Protein AF-A0A699GTT7-F1 (afdb_monomer_lite)

InterPro domains:
  IPR039865 Serine/threonine-protein phosphatase 2A regulatory subunit B'' subunit gamma [PTHR12085] (11-66)

Secondary structure (DSSP, 8-state):
-GGGGGGTSTT--HHHHHHHHHHHH--SBTTB--HHHHHHSS-HHHHHHHHSSSHHHHHHHSHHHHHHTTS-----

Radius of gyration: 17.94 Å; chains: 1; bounding box: 35×40×44 Å

Sequence (76 aa):
MTILMGKFVRNLREKDVRDEIWDMVKPADPLRITLLDLLSCKQGGTVASMLIDVCGFWAHDNRENLLQEEEEPEEE

pLDDT: mean 71.12, std 18.74, range [39.56, 95.81]

Foldseek 3Di:
DVVVVVVVPPDDDPVNLVVVLCVQQVDPDPVDGDPVSLVVSVCVVVNCVSVVDDVVVVCVVCVVVVVVVVPDDDDD

Organism: Tanacetum cinerariifolium (NCBI:txid118510)

Structure (mmCIF, N/CA/C/O backbone):
data_AF-A0A699GTT7-F1
#
_entry.id   AF-A0A699GTT7-F1
#
loop_
_atom_site.group_PDB
_atom_site.id
_atom_site.type_symbol
_atom_site.label_atom_id
_atom_site.label_alt_id
_atom_site.label_comp_id
_atom_site.label_asym_id
_atom_site.label_entity_id
_atom_site.label_seq_id
_atom_site.pdbx_PDB_ins_code
_atom_site.Cartn_x
_atom_site.Cartn_y
_atom_site.Cartn_z
_atom_site.occupancy
_atom_site.B_iso_or_equiv
_atom_site.auth_seq_id
_atom_site.auth_comp_id
_atom_site.auth_asym_id
_atom_site.auth_atom_id
_atom_site.pdbx_PDB_model_num
ATOM 1 N N . MET A 1 1 ? 26.578 6.118 -5.272 1.00 46.97 1 MET A N 1
ATOM 2 C CA . MET A 1 1 ? 25.341 5.861 -4.498 1.00 46.97 1 MET A CA 1
ATOM 3 C C . MET A 1 1 ? 24.348 4.976 -5.257 1.00 46.97 1 MET A C 1
ATOM 5 O O . MET A 1 1 ? 23.721 4.136 -4.637 1.00 46.97 1 MET A O 1
ATOM 9 N N . THR A 1 2 ? 24.279 5.059 -6.589 1.00 39.88 2 THR A N 1
ATOM 10 C CA . THR A 1 2 ? 23.326 4.299 -7.427 1.00 39.88 2 THR A CA 1
ATOM 11 C C . THR A 1 2 ? 23.623 2.794 -7.557 1.00 39.88 2 THR A C 1
ATOM 13 O O . THR A 1 2 ? 22.711 1.992 -7.701 1.00 39.88 2 THR A O 1
ATOM 16 N N . ILE A 1 3 ? 24.888 2.374 -7.435 1.00 44.66 3 ILE A N 1
ATOM 17 C CA . ILE A 1 3 ? 25.295 0.959 -7.591 1.00 44.66 3 ILE A CA 1
ATOM 18 C C . ILE A 1 3 ? 24.941 0.111 -6.348 1.00 44.66 3 ILE A C 1
ATOM 20 O O . ILE A 1 3 ? 24.874 -1.114 -6.427 1.00 44.66 3 ILE A O 1
ATOM 24 N N . LEU A 1 4 ? 24.665 0.747 -5.201 1.00 42.16 4 LEU A N 1
ATOM 25 C CA . LEU A 1 4 ? 24.337 0.045 -3.956 1.00 42.16 4 LEU A CA 1
ATOM 26 C C . LEU A 1 4 ? 22.863 -0.405 -3.892 1.00 42.16 4 LEU A C 1
ATOM 28 O O . LEU A 1 4 ? 22.572 -1.403 -3.242 1.00 42.16 4 LEU A O 1
ATOM 32 N N . MET A 1 5 ? 21.958 0.249 -4.633 1.00 47.91 5 MET A N 1
ATOM 33 C CA . MET A 1 5 ? 20.552 -0.173 -4.748 1.00 47.91 5 MET A CA 1
ATOM 34 C C . MET A 1 5 ? 20.405 -1.488 -5.538 1.00 47.91 5 MET A C 1
ATOM 36 O O . MET A 1 5 ? 19.611 -2.347 -5.174 1.00 47.91 5 MET A O 1
ATOM 40 N N . GLY A 1 6 ? 21.210 -1.696 -6.588 1.00 39.56 6 GLY A N 1
ATOM 41 C CA . GLY A 1 6 ? 21.053 -2.829 -7.518 1.00 39.56 6 GLY A CA 1
ATOM 42 C C . GLY A 1 6 ? 21.498 -4.204 -6.996 1.00 39.56 6 GLY A C 1
ATOM 43 O O . GLY A 1 6 ? 21.269 -5.218 -7.655 1.00 39.56 6 GLY A O 1
ATOM 44 N N . LYS A 1 7 ? 22.153 -4.271 -5.828 1.00 39.69 7 LYS A N 1
ATOM 45 C CA . LYS A 1 7 ? 22.563 -5.542 -5.198 1.00 39.69 7 LYS A CA 1
ATOM 46 C C . LYS A 1 7 ? 21.614 -6.012 -4.092 1.00 39.69 7 LYS A C 1
ATOM 48 O O . LYS A 1 7 ? 21.643 -7.193 -3.769 1.00 39.69 7 LYS A O 1
ATOM 53 N N . PHE A 1 8 ? 20.760 -5.135 -3.561 1.00 41.97 8 PHE A N 1
ATOM 54 C CA . PHE A 1 8 ? 19.792 -5.496 -2.517 1.00 41.97 8 PHE A CA 1
ATOM 55 C C . PHE A 1 8 ? 18.497 -6.105 -3.090 1.00 41.97 8 PHE A C 1
ATOM 57 O O . PHE A 1 8 ? 17.808 -6.851 -2.409 1.00 41.97 8 PHE A O 1
ATOM 64 N N . VAL A 1 9 ? 18.203 -5.859 -4.373 1.00 50.09 9 VAL A N 1
ATOM 65 C CA . VAL A 1 9 ? 16.947 -6.271 -5.037 1.00 50.09 9 VAL A CA 1
ATOM 66 C C . VAL A 1 9 ? 16.989 -7.706 -5.601 1.00 50.09 9 VAL A C 1
ATOM 68 O O . VAL A 1 9 ? 15.997 -8.206 -6.110 1.00 50.09 9 VAL A O 1
ATOM 71 N N . ARG A 1 10 ? 18.110 -8.435 -5.497 1.00 47.34 10 ARG A N 1
ATOM 72 C CA . ARG A 1 10 ? 18.267 -9.753 -6.157 1.00 47.34 10 ARG A CA 1
ATOM 73 C C . ARG A 1 10 ? 17.656 -10.960 -5.427 1.00 47.34 10 ARG A C 1
ATOM 75 O O . ARG A 1 10 ? 17.896 -12.075 -5.864 1.00 47.34 10 ARG A O 1
ATOM 82 N N . ASN A 1 11 ? 16.900 -10.779 -4.341 1.00 49.25 11 ASN A N 1
ATOM 83 C CA . ASN A 1 11 ? 16.259 -11.890 -3.611 1.00 49.25 11 ASN A CA 1
ATOM 84 C C . ASN A 1 11 ? 14.908 -11.514 -2.967 1.00 49.25 11 ASN A C 1
ATOM 86 O O . ASN A 1 11 ? 14.505 -12.132 -1.987 1.00 49.25 11 ASN A O 1
ATOM 90 N N . LEU A 1 12 ? 14.204 -10.501 -3.482 1.00 55.12 12 LEU A N 1
ATOM 91 C CA . LEU A 1 12 ? 12.843 -10.198 -3.027 1.00 55.12 12 LEU A CA 1
ATOM 92 C C . LEU A 1 12 ? 11.868 -11.139 -3.738 1.00 55.12 12 LEU A C 1
ATOM 94 O O . LEU A 1 12 ? 11.611 -10.981 -4.930 1.00 55.12 12 LEU A O 1
ATOM 98 N N . ARG A 1 13 ? 11.345 -12.141 -3.025 1.00 63.25 13 ARG A N 1
ATOM 99 C CA . ARG A 1 13 ? 10.227 -12.945 -3.537 1.00 63.25 13 ARG A CA 1
ATOM 100 C C . ARG A 1 13 ? 8.948 -12.134 -3.359 1.00 63.25 13 ARG A C 1
ATOM 102 O O . ARG A 1 13 ? 8.831 -11.365 -2.411 1.00 63.25 13 ARG A O 1
ATOM 109 N N . GLU A 1 14 ? 7.954 -12.356 -4.214 1.00 62.16 14 GLU A N 1
ATOM 110 C CA . GLU A 1 14 ? 6.621 -11.733 -4.102 1.00 62.16 14 GLU A CA 1
ATOM 111 C C . GLU A 1 14 ? 6.046 -11.850 -2.678 1.00 62.16 14 GLU A C 1
ATOM 113 O O . GLU A 1 14 ? 5.479 -10.911 -2.121 1.00 62.16 14 GLU A O 1
ATOM 118 N N . LYS A 1 15 ? 6.287 -13.008 -2.054 1.00 66.31 15 LYS A N 1
ATOM 119 C CA . LYS A 1 15 ? 5.942 -13.294 -0.664 1.00 66.31 15 LYS A CA 1
ATOM 120 C C . LYS A 1 15 ? 6.538 -12.282 0.324 1.00 66.31 15 LYS A C 1
ATOM 122 O O . LYS A 1 15 ? 5.818 -11.853 1.214 1.00 66.31 15 LYS A O 1
ATOM 127 N N . ASP A 1 16 ? 7.789 -11.873 0.145 1.00 78.75 16 ASP A N 1
ATOM 128 C CA . ASP A 1 16 ? 8.479 -10.954 1.055 1.00 78.75 16 ASP A CA 1
ATOM 129 C C . ASP A 1 16 ? 7.913 -9.519 0.928 1.00 78.75 16 ASP A C 1
ATOM 131 O O . ASP A 1 16 ? 7.751 -8.826 1.927 1.00 78.75 16 ASP A O 1
ATOM 135 N N . VAL A 1 17 ? 7.512 -9.093 -0.281 1.00 79.62 17 VAL A N 1
ATOM 136 C CA . VAL A 1 17 ? 6.852 -7.787 -0.508 1.00 79.62 17 VAL A CA 1
ATOM 137 C C . VAL A 1 17 ? 5.456 -7.757 0.111 1.00 79.62 17 VAL A C 1
ATOM 139 O O . VAL A 1 17 ? 5.078 -6.781 0.759 1.00 79.62 17 VAL A O 1
ATOM 142 N N . ARG A 1 18 ? 4.682 -8.830 -0.076 1.00 84.62 18 ARG A N 1
ATOM 143 C CA . ARG A 1 18 ? 3.340 -8.946 0.502 1.00 84.62 18 ARG A CA 1
ATOM 144 C C . ARG A 1 18 ? 3.392 -8.928 2.026 1.00 84.62 18 ARG A C 1
ATOM 146 O O . ARG A 1 18 ? 2.606 -8.211 2.640 1.00 84.62 18 ARG A O 1
ATOM 153 N N . ASP A 1 19 ? 4.285 -9.718 2.615 1.00 88.31 19 ASP A N 1
ATOM 154 C CA . ASP A 1 19 ? 4.367 -9.862 4.067 1.00 88.31 19 ASP A CA 1
ATOM 155 C C . ASP A 1 19 ? 4.812 -8.522 4.711 1.00 88.31 19 ASP A C 1
ATOM 157 O O . ASP A 1 19 ? 4.201 -8.087 5.685 1.00 88.31 19 ASP A O 1
ATOM 161 N N . GLU A 1 20 ? 5.733 -7.775 4.085 1.00 88.19 20 GLU A N 1
ATOM 162 C CA . GLU A 1 20 ? 6.123 -6.416 4.511 1.00 88.19 20 GLU A CA 1
ATOM 163 C C . GLU A 1 20 ? 4.958 -5.409 4.418 1.00 88.19 20 GLU A C 1
ATOM 165 O O . GLU A 1 20 ? 4.728 -4.604 5.325 1.00 88.19 20 GLU A O 1
ATOM 170 N N . ILE A 1 21 ? 4.170 -5.460 3.336 1.00 90.06 21 ILE A N 1
ATOM 171 C CA . ILE A 1 21 ? 2.975 -4.613 3.191 1.00 90.06 21 ILE A CA 1
ATOM 172 C C . ILE A 1 21 ? 1.945 -4.941 4.279 1.00 90.06 21 ILE A C 1
ATOM 174 O O . ILE A 1 21 ? 1.345 -4.023 4.845 1.00 90.06 21 ILE A O 1
ATOM 178 N N . TRP A 1 22 ? 1.764 -6.220 4.616 1.00 92.75 22 TRP A N 1
ATOM 179 C CA . TRP A 1 22 ? 0.864 -6.641 5.693 1.00 92.75 22 TRP A CA 1
ATOM 180 C C . TRP A 1 22 ? 1.336 -6.154 7.068 1.00 92.75 22 TRP A C 1
ATOM 182 O O . TRP A 1 22 ? 0.514 -5.665 7.850 1.00 92.75 22 TRP A O 1
ATOM 192 N N . ASP A 1 23 ? 2.640 -6.199 7.336 1.00 90.75 23 ASP A N 1
ATOM 193 C CA . ASP A 1 23 ? 3.225 -5.726 8.595 1.00 90.75 23 ASP A CA 1
ATOM 194 C C . ASP A 1 23 ? 3.172 -4.200 8.751 1.00 90.75 23 ASP A C 1
ATOM 196 O O . ASP A 1 23 ? 2.991 -3.694 9.865 1.00 90.75 23 ASP A O 1
ATOM 200 N N . MET A 1 24 ? 3.271 -3.448 7.653 1.00 89.62 24 MET A N 1
ATOM 201 C CA . MET A 1 24 ? 3.125 -1.990 7.676 1.00 89.62 24 MET A CA 1
ATOM 202 C C . MET A 1 24 ? 1.670 -1.541 7.825 1.00 89.62 24 MET A C 1
ATOM 204 O O . MET A 1 24 ? 1.391 -0.584 8.551 1.00 89.62 24 MET A O 1
ATOM 208 N N . VAL A 1 25 ? 0.748 -2.181 7.100 1.00 93.25 25 VAL A N 1
ATOM 209 C CA . VAL A 1 25 ? -0.649 -1.732 7.010 1.00 93.25 25 VAL A CA 1
ATOM 210 C C . VAL A 1 25 ? -1.482 -2.234 8.185 1.00 93.25 25 VAL A C 1
ATOM 212 O O . VAL A 1 25 ? -2.353 -1.496 8.642 1.00 93.25 25 VAL A O 1
A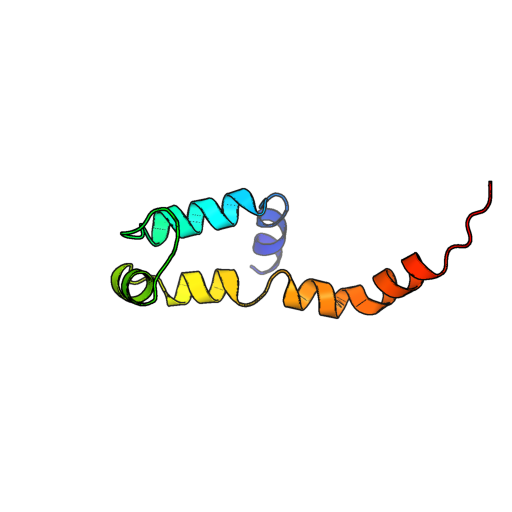TOM 215 N N . LYS A 1 26 ? -1.194 -3.444 8.690 1.00 92.50 26 LYS A N 1
ATOM 216 C CA . LYS A 1 26 ? -1.928 -4.111 9.782 1.00 92.50 26 LYS A CA 1
ATOM 217 C C . LYS A 1 26 ? -3.445 -3.962 9.621 1.00 92.50 26 LYS A C 1
ATOM 219 O O . LYS A 1 26 ? -4.091 -3.343 10.470 1.00 92.50 26 LYS A O 1
ATOM 224 N N . PRO A 1 27 ? -4.000 -4.470 8.507 1.00 94.38 27 PRO A N 1
ATOM 225 C CA . PRO A 1 27 ? -5.393 -4.236 8.174 1.00 94.38 27 PRO A CA 1
ATOM 226 C C . PRO A 1 27 ? -6.315 -4.808 9.252 1.00 94.38 27 PRO A C 1
ATOM 228 O O . PRO A 1 27 ? -6.033 -5.853 9.843 1.00 94.38 27 PRO A O 1
ATOM 231 N N . ALA A 1 28 ? -7.441 -4.133 9.487 1.00 94.06 28 ALA A N 1
ATOM 232 C CA . ALA A 1 28 ? -8.448 -4.622 10.430 1.00 94.06 28 ALA A CA 1
ATOM 233 C C . ALA A 1 28 ? -9.061 -5.969 9.992 1.00 94.06 28 ALA A C 1
ATOM 235 O O . ALA A 1 28 ? -9.530 -6.747 10.821 1.00 94.06 28 ALA A O 1
ATOM 236 N N . ASP A 1 29 ? -9.055 -6.231 8.686 1.00 93.06 29 ASP A N 1
ATOM 237 C CA . ASP A 1 29 ? -9.533 -7.455 8.056 1.00 93.06 29 ASP A CA 1
ATOM 238 C C . ASP A 1 29 ? -8.331 -8.245 7.497 1.00 93.06 29 ASP A C 1
ATOM 240 O O . ASP A 1 29 ? -7.586 -7.715 6.673 1.00 93.06 29 ASP A O 1
ATOM 244 N N . PRO A 1 30 ? -8.112 -9.509 7.900 1.00 92.00 30 PRO A N 1
ATOM 245 C CA . PRO A 1 30 ? -6.938 -10.273 7.479 1.00 92.00 30 PRO A CA 1
ATOM 246 C C . PRO A 1 30 ? -6.927 -10.618 5.983 1.00 92.00 30 PRO A C 1
ATOM 248 O O . PRO A 1 30 ? -5.877 -11.000 5.464 1.00 92.00 30 PRO A O 1
ATOM 251 N N . LEU A 1 31 ? -8.067 -10.505 5.290 1.00 93.31 31 LEU A N 1
ATOM 252 C CA . LEU A 1 31 ? -8.201 -10.900 3.886 1.00 93.31 31 LEU A CA 1
ATOM 253 C C . LEU A 1 31 ? -8.066 -9.734 2.901 1.00 93.31 31 LEU A C 1
ATOM 255 O O . LEU A 1 31 ? -8.020 -9.973 1.694 1.00 93.31 31 LEU A O 1
ATOM 259 N N . ARG A 1 32 ? -8.028 -8.481 3.370 1.00 90.88 32 ARG A N 1
ATOM 260 C CA . ARG A 1 32 ? -7.974 -7.312 2.480 1.00 90.88 32 ARG A CA 1
ATOM 261 C C . ARG A 1 32 ? -7.407 -6.073 3.153 1.00 90.88 32 ARG A C 1
ATOM 263 O O . ARG A 1 32 ? -7.604 -5.845 4.337 1.00 90.88 32 ARG A O 1
ATOM 270 N N . ILE A 1 33 ? -6.810 -5.213 2.338 1.00 94.88 33 ILE A N 1
ATOM 271 C CA . ILE A 1 33 ? -6.395 -3.867 2.728 1.00 94.88 33 ILE A CA 1
ATOM 272 C C . ILE A 1 33 ? -7.413 -2.865 2.182 1.00 94.88 33 ILE A C 1
ATOM 274 O O . ILE A 1 33 ? -7.678 -2.831 0.979 1.00 94.88 33 ILE A O 1
ATOM 278 N N . THR A 1 34 ? -7.993 -2.049 3.060 1.00 95.31 34 THR A N 1
ATOM 279 C 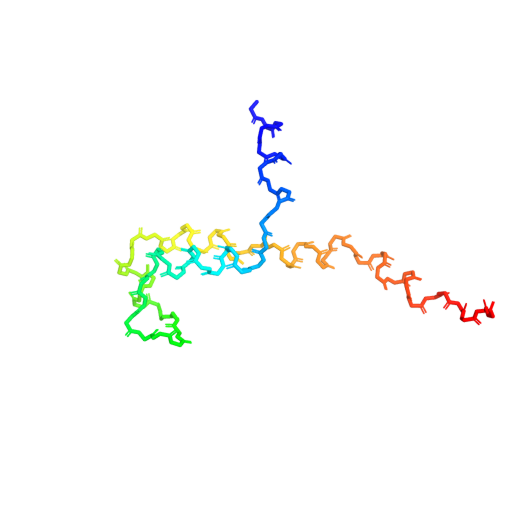CA . THR A 1 34 ? -8.906 -0.968 2.678 1.00 95.31 34 THR A CA 1
ATOM 280 C C . THR A 1 34 ? -8.175 0.369 2.570 1.00 95.31 34 THR A C 1
ATOM 282 O O . THR A 1 34 ? -7.091 0.570 3.120 1.00 95.31 34 THR A O 1
ATOM 285 N N . LEU A 1 35 ? -8.800 1.341 1.902 1.00 93.06 35 LEU A N 1
ATOM 286 C CA . LEU A 1 35 ? -8.286 2.712 1.871 1.00 93.06 35 LEU A CA 1
ATOM 287 C C . LEU A 1 35 ? -8.159 3.309 3.283 1.00 93.06 35 LEU A C 1
ATOM 289 O O . LEU A 1 35 ? -7.217 4.049 3.552 1.00 93.06 35 LEU A O 1
ATOM 293 N N . LEU A 1 36 ? -9.077 2.973 4.195 1.00 95.81 36 LEU A N 1
ATOM 294 C CA . LEU A 1 36 ? -9.002 3.422 5.586 1.00 95.81 36 LEU A CA 1
ATOM 295 C C . LEU A 1 36 ? -7.761 2.862 6.285 1.00 95.81 36 LEU A C 1
ATOM 297 O O . LEU A 1 36 ? -7.114 3.609 7.017 1.00 95.81 36 LEU A O 1
ATOM 301 N N . ASP A 1 37 ? -7.384 1.611 6.013 1.00 95.62 37 ASP A N 1
ATOM 302 C CA . ASP A 1 37 ? -6.154 1.021 6.552 1.00 95.62 37 ASP A CA 1
ATOM 303 C C . ASP A 1 37 ? -4.918 1.770 6.023 1.00 95.62 37 ASP A C 1
ATOM 305 O O . ASP A 1 37 ? -4.050 2.159 6.802 1.00 95.62 37 ASP A O 1
ATOM 309 N N . LEU A 1 38 ? -4.881 2.094 4.723 1.00 92.62 38 LEU A N 1
ATOM 310 C CA . LEU A 1 38 ? -3.783 2.862 4.109 1.00 92.62 38 LEU A CA 1
ATOM 311 C C . LEU A 1 38 ? -3.661 4.299 4.647 1.00 92.62 38 LEU A C 1
ATOM 313 O O . LEU A 1 38 ? -2.556 4.828 4.796 1.00 92.62 38 LEU A O 1
ATOM 317 N N . LEU A 1 39 ? -4.785 4.947 4.959 1.00 92.62 39 LEU A N 1
ATOM 318 C CA . LEU A 1 39 ? -4.804 6.276 5.585 1.00 92.62 39 LEU A CA 1
ATOM 319 C C . LEU A 1 39 ? -4.427 6.225 7.076 1.00 92.62 39 LEU A C 1
ATOM 321 O O . LEU A 1 39 ? -3.879 7.193 7.629 1.00 92.62 39 LEU A O 1
ATOM 325 N N . SER A 1 40 ? -4.721 5.101 7.731 1.00 93.25 40 SER A N 1
ATOM 326 C CA . SER A 1 40 ? -4.474 4.882 9.158 1.00 93.25 40 SER A CA 1
ATOM 327 C C . SER A 1 40 ? -3.035 4.464 9.436 1.00 93.25 40 SER A C 1
ATOM 329 O O . SER A 1 40 ? -2.461 4.936 10.416 1.00 93.25 40 SER A O 1
ATOM 331 N N . CYS A 1 41 ? -2.411 3.689 8.543 1.00 91.06 41 CYS A N 1
ATOM 332 C CA . CYS A 1 41 ? -1.033 3.215 8.698 1.00 91.06 41 CYS A CA 1
ATOM 333 C C . CYS A 1 41 ? 0.027 4.319 8.538 1.00 91.06 41 CYS A C 1
ATOM 335 O O . CYS A 1 41 ? 1.197 4.088 8.830 1.00 91.06 41 CYS A O 1
ATOM 337 N N . LYS A 1 42 ? -0.368 5.516 8.061 1.00 91.38 42 LYS A N 1
ATOM 338 C CA . LYS A 1 42 ? 0.493 6.699 7.812 1.00 91.38 42 LYS A CA 1
ATOM 339 C C . LYS A 1 42 ? 1.644 6.473 6.831 1.00 91.38 42 LYS A C 1
ATOM 341 O O . LYS A 1 42 ? 2.466 7.360 6.634 1.00 91.38 42 LYS A O 1
ATOM 346 N N . GLN A 1 43 ? 1.654 5.321 6.174 1.00 86.81 43 GLN A N 1
ATOM 347 C CA . GLN A 1 43 ? 2.689 4.886 5.244 1.00 86.81 43 GLN A CA 1
ATOM 348 C C . GLN A 1 43 ? 2.099 4.551 3.866 1.00 86.81 43 GLN A C 1
ATOM 350 O O . GLN A 1 43 ? 2.763 3.937 3.037 1.00 86.81 43 GLN A O 1
ATOM 355 N N . GLY A 1 44 ? 0.864 4.988 3.581 1.00 86.19 44 GLY A N 1
ATOM 356 C CA . GLY A 1 44 ? 0.175 4.710 2.319 1.00 86.19 44 GLY A CA 1
ATOM 357 C C . GLY A 1 44 ? 0.937 5.168 1.068 1.00 86.19 44 GLY A C 1
ATOM 358 O O . GLY A 1 44 ? 0.879 4.490 0.052 1.00 86.19 44 GLY A O 1
ATOM 359 N N . GLY A 1 45 ? 1.712 6.259 1.141 1.00 83.81 45 GLY A N 1
ATOM 360 C CA . GLY A 1 45 ? 2.585 6.693 0.039 1.00 83.81 45 GLY A CA 1
ATOM 361 C C . GLY A 1 45 ? 3.744 5.727 -0.236 1.00 83.81 45 GLY A C 1
ATOM 362 O O . GLY A 1 45 ? 4.072 5.471 -1.393 1.00 83.81 45 GLY A O 1
ATOM 363 N N . THR A 1 46 ? 4.317 5.135 0.814 1.00 83.19 46 THR A N 1
ATOM 364 C CA . THR A 1 46 ? 5.344 4.088 0.711 1.00 83.19 46 THR A CA 1
ATOM 365 C C . THR A 1 46 ? 4.749 2.807 0.131 1.00 83.19 46 THR A C 1
ATOM 367 O O . THR A 1 46 ? 5.310 2.254 -0.808 1.00 83.19 46 THR A O 1
ATOM 370 N N . VAL A 1 47 ? 3.567 2.393 0.605 1.00 87.06 47 VAL A N 1
ATOM 371 C CA . VAL A 1 47 ? 2.835 1.229 0.070 1.00 87.06 47 VAL A CA 1
ATOM 372 C C . VAL A 1 47 ? 2.477 1.429 -1.403 1.00 87.06 47 VAL A C 1
ATOM 374 O O . VAL A 1 47 ? 2.721 0.547 -2.219 1.00 87.06 47 VAL A O 1
ATOM 377 N N . ALA A 1 48 ? 1.964 2.605 -1.772 1.00 85.06 48 ALA A N 1
ATOM 378 C CA . ALA A 1 48 ? 1.687 2.941 -3.163 1.00 85.06 48 ALA A CA 1
ATOM 379 C C . ALA A 1 48 ? 2.967 2.888 -4.007 1.00 85.06 48 ALA A C 1
ATOM 381 O O . ALA 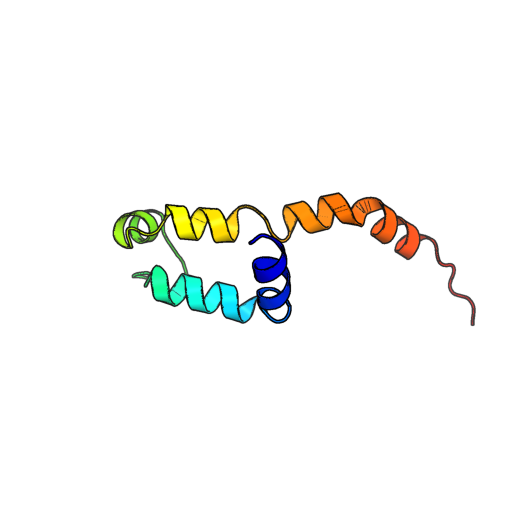A 1 48 ? 2.959 2.290 -5.070 1.00 85.06 48 ALA A O 1
ATOM 382 N N . SER A 1 49 ? 4.087 3.421 -3.513 1.00 80.44 49 SER A N 1
ATOM 383 C CA . SER A 1 49 ? 5.372 3.383 -4.229 1.00 80.44 49 SER A CA 1
ATOM 384 C C . SER A 1 49 ? 5.921 1.961 -4.407 1.00 80.44 49 SER A C 1
ATOM 386 O O . SER A 1 49 ? 6.562 1.684 -5.414 1.00 80.44 49 SER A O 1
ATOM 388 N N . MET A 1 50 ? 5.653 1.055 -3.460 1.00 78.44 50 MET A N 1
ATOM 389 C CA . MET A 1 50 ? 6.005 -0.369 -3.561 1.00 78.44 50 MET A CA 1
ATOM 390 C C . MET A 1 50 ? 5.116 -1.138 -4.547 1.00 78.44 50 MET A C 1
ATOM 392 O O . MET A 1 50 ? 5.580 -2.101 -5.151 1.00 78.44 50 MET A O 1
ATOM 396 N N . LEU A 1 51 ? 3.853 -0.726 -4.705 1.00 78.25 51 LEU A N 1
ATOM 397 C CA . LEU A 1 51 ? 2.876 -1.368 -5.591 1.00 78.25 51 LEU A CA 1
ATOM 398 C C . LEU A 1 51 ? 2.848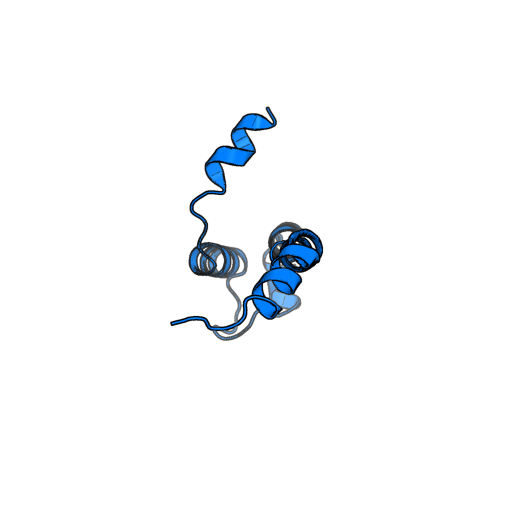 -0.781 -7.010 1.00 78.25 51 LEU A C 1
ATOM 400 O O . LEU A 1 51 ? 2.425 -1.473 -7.931 1.00 78.25 51 LEU A O 1
ATOM 404 N N . ILE A 1 52 ? 3.244 0.485 -7.184 1.00 80.25 52 ILE A N 1
ATOM 405 C CA . ILE A 1 52 ? 2.979 1.244 -8.412 1.00 80.25 52 ILE A CA 1
ATOM 406 C C . ILE A 1 52 ? 3.752 0.735 -9.618 1.00 80.25 52 ILE A C 1
ATOM 408 O O . ILE A 1 52 ? 3.181 0.838 -10.699 1.00 80.25 52 ILE A O 1
ATOM 412 N N . ASP A 1 53 ? 4.953 0.148 -9.499 1.00 67.75 53 ASP A N 1
ATOM 413 C CA . ASP A 1 53 ? 5.437 -0.586 -10.672 1.00 67.75 53 ASP A CA 1
ATOM 414 C C . ASP A 1 53 ? 6.580 -1.583 -10.466 1.00 67.75 53 ASP A C 1
ATOM 416 O O . ASP A 1 53 ? 7.746 -1.212 -10.363 1.00 67.75 53 ASP A O 1
ATOM 420 N N . VAL A 1 54 ? 6.262 -2.875 -10.495 1.00 60.09 54 VAL A N 1
ATOM 421 C CA . VAL A 1 54 ? 7.278 -3.934 -10.637 1.00 60.09 54 VAL A CA 1
ATOM 422 C C . VAL A 1 54 ? 6.932 -4.867 -11.790 1.00 60.09 54 VAL A C 1
ATOM 424 O O . VAL A 1 54 ? 7.792 -5.177 -12.606 1.00 60.09 54 VAL A O 1
ATOM 427 N N . CYS A 1 55 ? 5.672 -5.272 -11.921 1.00 61.16 55 CYS A N 1
ATOM 428 C CA . CYS A 1 55 ? 5.265 -6.211 -12.968 1.00 61.16 55 CYS A CA 1
ATOM 429 C C . CYS A 1 55 ? 4.773 -5.518 -14.249 1.00 61.16 55 CYS A C 1
ATOM 431 O O . CYS A 1 55 ? 4.888 -6.092 -15.329 1.00 61.16 55 CYS A O 1
ATOM 433 N 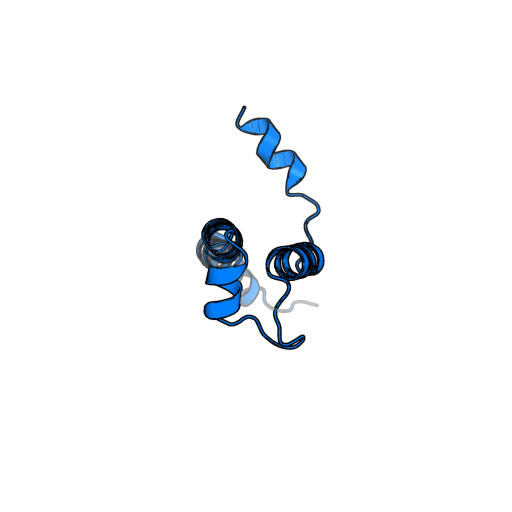N . GLY A 1 56 ? 4.253 -4.290 -14.146 1.00 51.34 56 GLY A N 1
ATOM 434 C CA . GLY A 1 56 ? 3.782 -3.502 -15.289 1.00 51.34 56 GLY A CA 1
ATOM 435 C C . GLY A 1 56 ? 4.936 -2.959 -16.131 1.00 51.34 56 GLY A C 1
ATOM 436 O O . GLY A 1 56 ? 4.905 -3.076 -17.353 1.00 51.34 56 GLY A O 1
ATOM 437 N N . PHE A 1 57 ? 5.999 -2.482 -15.484 1.00 51.50 57 PHE A N 1
ATOM 438 C CA . PHE A 1 57 ? 7.254 -2.103 -16.130 1.00 51.50 57 PHE A CA 1
ATOM 439 C C . PHE A 1 57 ? 7.939 -3.320 -16.764 1.00 51.50 57 PHE A C 1
ATOM 441 O O . PHE A 1 57 ? 8.391 -3.251 -17.901 1.00 51.50 57 PHE A O 1
ATOM 448 N N . TRP A 1 58 ? 7.948 -4.461 -16.067 1.00 65.69 58 TRP A N 1
ATOM 449 C CA . TRP A 1 58 ? 8.563 -5.696 -16.555 1.00 65.69 58 TRP A CA 1
ATOM 450 C C . TRP A 1 58 ? 7.866 -6.267 -17.801 1.00 65.69 58 TRP A C 1
ATOM 452 O O . TRP A 1 58 ? 8.530 -6.533 -18.797 1.00 65.69 58 TRP A O 1
ATOM 462 N N . ALA A 1 59 ? 6.535 -6.387 -17.805 1.00 53.78 59 ALA A N 1
ATOM 463 C CA . ALA A 1 59 ? 5.784 -6.872 -18.970 1.00 53.78 59 ALA A CA 1
ATOM 464 C C . ALA A 1 59 ? 5.844 -5.910 -20.173 1.00 53.78 59 ALA A C 1
ATOM 466 O O . ALA A 1 59 ? 5.708 -6.328 -21.322 1.00 53.78 59 ALA A O 1
ATOM 467 N N . HIS A 1 60 ? 6.052 -4.618 -19.918 1.00 62.69 60 HIS A N 1
ATOM 468 C CA . HIS A 1 60 ? 6.202 -3.613 -20.962 1.00 62.69 60 HIS A CA 1
ATOM 469 C C . HIS A 1 60 ? 7.633 -3.564 -21.556 1.00 62.69 60 HIS A C 1
ATOM 471 O O . HIS A 1 60 ? 7.760 -3.338 -22.761 1.00 62.69 60 HIS A O 1
ATOM 477 N N . ASP A 1 61 ? 8.689 -3.821 -20.764 1.00 54.78 61 ASP A N 1
ATOM 478 C CA . ASP A 1 61 ? 10.111 -3.874 -21.189 1.00 54.78 61 ASP A CA 1
ATOM 479 C C . ASP A 1 61 ? 10.473 -5.198 -21.894 1.00 54.78 61 ASP A C 1
ATOM 481 O O . ASP A 1 61 ? 11.144 -5.207 -22.926 1.00 54.78 61 ASP A O 1
ATOM 485 N N . ASN A 1 62 ? 9.944 -6.329 -21.414 1.00 61.44 62 ASN A N 1
ATOM 486 C CA . ASN A 1 62 ? 10.232 -7.664 -21.958 1.00 61.44 62 ASN A CA 1
ATOM 487 C C . ASN A 1 62 ? 9.370 -8.068 -23.170 1.00 61.44 62 ASN A C 1
ATOM 489 O O . ASN A 1 62 ? 9.349 -9.241 -23.550 1.00 61.44 62 ASN A O 1
ATOM 493 N N . ARG A 1 63 ? 8.669 -7.125 -23.809 1.00 64.44 63 ARG A N 1
ATOM 494 C CA . ARG A 1 63 ? 7.627 -7.445 -24.799 1.00 64.44 63 ARG A CA 1
ATOM 495 C C . ARG A 1 63 ? 8.122 -8.208 -26.041 1.00 64.44 63 ARG A C 1
ATOM 497 O O . ARG A 1 63 ? 7.372 -9.002 -26.579 1.00 64.44 63 ARG A O 1
ATOM 504 N N . GLU A 1 64 ? 9.349 -7.971 -26.511 1.00 68.62 64 GLU A N 1
ATOM 505 C CA . GLU A 1 64 ? 9.889 -8.609 -27.732 1.00 68.62 64 GLU A CA 1
ATOM 506 C C . GLU A 1 64 ? 10.425 -10.025 -27.454 1.00 68.62 64 GLU A C 1
ATOM 508 O O . GLU A 1 64 ? 10.372 -10.898 -28.312 1.00 68.62 64 GLU A O 1
ATOM 513 N N . ASN A 1 65 ? 10.894 -10.279 -26.230 1.00 64.62 65 ASN A N 1
ATOM 514 C CA . ASN A 1 65 ? 11.381 -11.593 -25.809 1.00 64.62 65 ASN A CA 1
ATOM 515 C C . ASN A 1 65 ? 10.215 -12.571 -25.585 1.00 64.62 65 ASN A C 1
ATOM 517 O O . ASN A 1 65 ? 10.337 -13.750 -25.890 1.00 64.62 65 ASN A O 1
ATOM 521 N N . LEU A 1 66 ? 9.069 -12.055 -25.124 1.00 58.91 66 LEU A N 1
ATOM 522 C CA . LEU A 1 66 ? 7.808 -12.801 -25.026 1.00 58.91 66 LEU A CA 1
ATOM 523 C C . LEU A 1 66 ? 7.225 -13.149 -26.408 1.00 58.91 66 LEU A C 1
ATOM 525 O O . LEU A 1 66 ? 6.490 -14.119 -26.522 1.00 58.91 66 LEU A O 1
ATOM 529 N N . LEU A 1 67 ? 7.571 -12.381 -27.450 1.00 58.75 67 LEU A N 1
ATOM 530 C CA . LEU A 1 67 ? 7.168 -12.649 -28.836 1.00 58.75 67 LEU A CA 1
ATOM 531 C C . LEU A 1 67 ? 8.069 -13.692 -29.525 1.00 58.75 67 LEU A C 1
ATOM 533 O O . LEU A 1 67 ? 7.589 -14.422 -30.38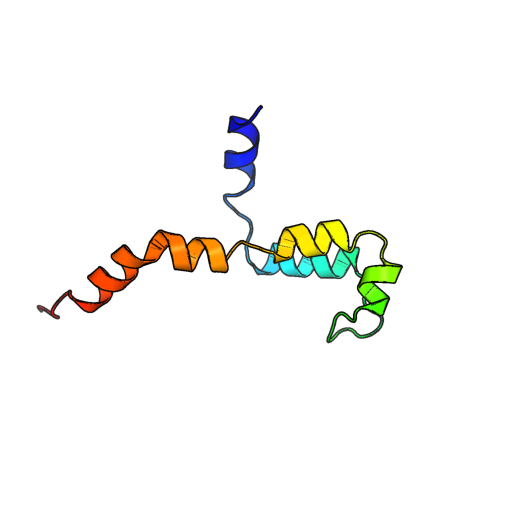1 1.00 58.75 67 LEU A O 1
ATOM 537 N N . GLN A 1 68 ? 9.350 -13.806 -29.148 1.00 57.19 68 GLN A N 1
ATOM 538 C CA . GLN A 1 68 ? 10.248 -14.855 -29.666 1.00 57.19 68 GLN A CA 1
ATOM 539 C C . GLN A 1 68 ? 9.985 -16.237 -29.050 1.00 57.19 68 GLN A C 1
ATOM 541 O O . GLN A 1 68 ? 10.190 -17.243 -29.720 1.00 57.19 68 GLN A O 1
ATOM 546 N N . GLU A 1 69 ? 9.483 -16.297 -27.814 1.00 56.53 69 GLU A N 1
ATOM 547 C CA . GLU A 1 69 ? 9.043 -17.552 -27.181 1.00 56.53 69 GLU A CA 1
ATOM 548 C C . GLU A 1 69 ? 7.777 -18.149 -27.842 1.00 56.53 69 GLU A C 1
ATOM 550 O O . GLU A 1 69 ? 7.517 -19.338 -27.679 1.00 56.53 69 GLU A O 1
ATOM 555 N N . GLU A 1 70 ? 7.012 -17.374 -28.628 1.00 52.56 70 GLU A N 1
ATOM 556 C CA . GLU A 1 70 ? 5.871 -17.868 -29.427 1.00 52.56 70 GLU A CA 1
ATOM 557 C C . GLU A 1 70 ? 6.280 -18.422 -30.812 1.00 52.56 70 GLU A C 1
ATOM 559 O O . GLU A 1 70 ? 5.463 -19.064 -31.475 1.00 52.56 70 GLU A O 1
ATOM 564 N N . GLU A 1 71 ? 7.528 -18.204 -31.254 1.00 49.72 71 GLU A N 1
ATOM 565 C CA . GLU A 1 71 ? 8.018 -18.552 -32.601 1.00 49.72 71 GLU A CA 1
ATOM 566 C C . GLU A 1 71 ? 9.116 -19.635 -32.640 1.00 49.72 71 GLU A C 1
ATOM 568 O O . GLU A 1 71 ? 9.636 -19.913 -33.720 1.00 49.72 71 GLU A O 1
ATOM 573 N N . GLU A 1 72 ? 9.469 -20.296 -31.532 1.00 48.38 72 GLU A N 1
ATOM 574 C CA . GLU A 1 72 ? 10.242 -21.548 -31.623 1.00 48.38 72 GLU A CA 1
ATOM 575 C C . GLU A 1 72 ? 9.324 -22.682 -32.128 1.00 48.38 72 GLU A C 1
ATOM 577 O O . GLU A 1 72 ? 8.389 -23.065 -31.420 1.00 48.38 72 GLU A O 1
ATOM 582 N N . PRO A 1 73 ? 9.540 -23.250 -33.333 1.00 51.06 73 PRO A N 1
ATOM 583 C CA . PRO A 1 73 ? 8.868 -24.484 -33.702 1.00 51.06 73 PRO A CA 1
ATOM 584 C C . PRO A 1 73 ? 9.429 -25.631 -32.852 1.00 51.06 73 PRO A C 1
ATOM 586 O O . PRO A 1 73 ? 10.642 -25.757 -32.688 1.00 51.06 73 PRO A O 1
ATOM 589 N N . GLU A 1 74 ? 8.530 -26.470 -32.327 1.00 60.38 74 GLU A N 1
ATOM 590 C CA . GLU A 1 74 ? 8.876 -27.761 -31.729 1.00 60.38 74 GLU A CA 1
ATOM 591 C C . GLU A 1 74 ? 9.708 -28.575 -32.731 1.00 60.38 74 GLU A C 1
ATOM 593 O O . GLU A 1 74 ? 9.169 -29.037 -33.736 1.00 60.38 74 GLU A O 1
ATOM 598 N N . GLU A 1 75 ? 10.993 -28.799 -32.454 1.00 47.31 75 GLU A N 1
ATOM 599 C CA . GLU A 1 75 ? 11.773 -29.824 -33.153 1.00 47.31 75 GLU A CA 1
ATOM 600 C C . GLU A 1 75 ? 12.556 -30.708 -32.157 1.00 47.31 75 GLU A C 1
ATOM 602 O O . GLU A 1 75 ? 13.555 -30.289 -31.575 1.00 47.31 75 GLU A O 1
ATOM 607 N N . GLU A 1 76 ? 11.982 -31.914 -31.990 1.00 48.59 76 GLU A N 1
ATOM 608 C CA . GLU A 1 76 ? 12.475 -33.270 -31.622 1.00 48.59 76 GLU A CA 1
ATOM 609 C C . GLU A 1 76 ? 13.501 -33.504 -30.493 1.00 48.59 76 GLU A C 1
ATOM 611 O O . GLU A 1 76 ? 14.717 -33.256 -30.659 1.00 48.59 76 GLU A O 1
#